Protein AF-A0A261QD04-F1 (afdb_monomer)

Structure (mmCIF, N/CA/C/O backbone):
data_AF-A0A261QD04-F1
#
_entry.id   AF-A0A261QD04-F1
#
loop_
_atom_site.group_PDB
_atom_site.id
_atom_site.type_symbol
_atom_site.label_atom_id
_atom_site.label_alt_id
_atom_site.label_comp_id
_atom_site.label_asym_id
_atom_site.label_entity_id
_atom_site.label_seq_id
_atom_site.pdbx_PDB_ins_code
_atom_site.Cartn_x
_atom_site.Cartn_y
_atom_site.Cartn_z
_atom_site.occupancy
_atom_site.B_iso_or_equiv
_atom_site.auth_seq_id
_atom_site.auth_comp_id
_atom_site.auth_asym_id
_atom_site.auth_atom_id
_atom_site.pdbx_PDB_model_num
ATOM 1 N N . MET A 1 1 ? 36.014 7.590 -4.796 1.00 45.22 1 MET A N 1
ATOM 2 C CA . MET A 1 1 ? 35.054 6.472 -4.653 1.00 45.22 1 MET A CA 1
ATOM 3 C C . MET A 1 1 ? 33.882 6.755 -5.575 1.00 45.22 1 MET A C 1
ATOM 5 O O . MET A 1 1 ? 33.363 7.861 -5.516 1.00 45.22 1 MET A O 1
ATOM 9 N N . ILE A 1 2 ? 33.511 5.828 -6.458 1.00 58.97 2 ILE A N 1
ATOM 10 C CA . ILE A 1 2 ? 32.316 5.981 -7.301 1.00 58.97 2 ILE A CA 1
ATOM 11 C C . ILE A 1 2 ? 31.123 5.523 -6.458 1.00 58.97 2 ILE A C 1
ATOM 13 O O . ILE A 1 2 ? 31.083 4.373 -6.029 1.00 58.97 2 ILE A O 1
ATOM 17 N N . HIS A 1 3 ? 30.184 6.423 -6.170 1.00 61.53 3 HIS A N 1
ATOM 18 C CA . HIS A 1 3 ? 28.954 6.072 -5.467 1.00 61.53 3 HIS A CA 1
ATOM 19 C C . HIS A 1 3 ? 27.929 5.561 -6.483 1.00 61.53 3 HIS A C 1
ATOM 21 O O . HIS A 1 3 ? 27.453 6.309 -7.334 1.00 61.53 3 HIS A O 1
ATOM 27 N N . HIS A 1 4 ? 27.585 4.277 -6.406 1.00 69.56 4 HIS A N 1
ATOM 28 C CA . HIS A 1 4 ? 26.478 3.727 -7.181 1.00 69.56 4 HIS A CA 1
ATOM 29 C C . HIS A 1 4 ? 25.161 4.051 -6.472 1.00 69.56 4 HIS A C 1
ATOM 31 O O . HIS A 1 4 ? 24.817 3.455 -5.453 1.00 69.56 4 HIS A O 1
ATOM 37 N N . HIS A 1 5 ? 24.413 5.012 -7.010 1.00 82.44 5 HIS A N 1
ATOM 38 C CA . HIS A 1 5 ? 23.071 5.328 -6.529 1.00 82.44 5 HIS A CA 1
ATOM 39 C C . HIS A 1 5 ? 22.079 4.304 -7.098 1.00 82.44 5 HIS A C 1
ATOM 41 O O . HIS A 1 5 ? 21.624 4.436 -8.239 1.00 82.44 5 HIS A O 1
ATOM 47 N N . LEU A 1 6 ? 21.744 3.275 -6.311 1.00 81.69 6 LEU A N 1
ATOM 48 C CA . LEU A 1 6 ? 20.832 2.195 -6.718 1.00 81.69 6 LEU A CA 1
ATOM 49 C C . LEU A 1 6 ? 19.510 2.742 -7.278 1.00 81.69 6 LEU A C 1
ATOM 51 O O . LEU A 1 6 ? 19.099 2.356 -8.368 1.00 81.69 6 LEU A O 1
ATOM 55 N N . GLY A 1 7 ? 18.903 3.712 -6.586 1.00 80.31 7 GLY A N 1
ATOM 56 C CA . GLY A 1 7 ? 17.663 4.346 -7.036 1.00 80.31 7 GLY A CA 1
ATOM 57 C C . GLY A 1 7 ? 17.784 4.982 -8.424 1.00 80.31 7 GLY A C 1
ATOM 58 O O . GLY A 1 7 ? 16.968 4.712 -9.298 1.00 80.31 7 GLY A O 1
ATOM 59 N N . GLN A 1 8 ? 18.841 5.757 -8.690 1.00 84.38 8 GLN A N 1
ATOM 60 C CA . GLN A 1 8 ? 19.039 6.358 -10.019 1.00 84.38 8 GLN A CA 1
ATOM 61 C C . GLN A 1 8 ? 19.318 5.317 -11.107 1.00 84.38 8 GLN A C 1
ATOM 63 O O . GLN A 1 8 ? 18.894 5.490 -12.252 1.00 84.38 8 GLN A O 1
ATOM 68 N N . THR A 1 9 ? 20.010 4.233 -10.752 1.00 87.75 9 THR A N 1
ATOM 69 C CA . THR A 1 9 ? 20.292 3.123 -11.670 1.00 87.75 9 THR A CA 1
ATOM 70 C C . THR A 1 9 ? 18.987 2.470 -12.120 1.00 87.75 9 THR A C 1
ATOM 72 O O . THR A 1 9 ? 18.753 2.319 -13.322 1.00 87.75 9 THR A O 1
ATOM 75 N N . VAL A 1 10 ? 18.089 2.179 -11.173 1.00 87.00 10 VAL A N 1
ATOM 76 C CA . VAL A 1 10 ? 16.771 1.619 -11.486 1.00 87.00 10 VAL A CA 1
ATOM 77 C C . VAL A 1 10 ? 15.884 2.626 -12.224 1.00 87.00 10 VAL A C 1
ATOM 79 O O . VAL A 1 10 ? 15.255 2.244 -13.212 1.00 87.00 10 VAL A O 1
ATOM 82 N N . LEU A 1 11 ? 15.912 3.920 -11.856 1.00 86.12 11 LEU A N 1
ATOM 83 C CA . LEU A 1 11 ? 15.173 4.974 -12.575 1.00 86.12 11 LEU A CA 1
ATOM 84 C C . LEU A 1 11 ? 15.497 4.970 -14.059 1.00 86.12 11 LEU A C 1
ATOM 86 O O . LEU A 1 11 ? 14.611 5.028 -14.911 1.00 86.12 11 LEU A O 1
ATOM 90 N N . SER A 1 12 ? 16.799 4.970 -14.338 1.00 90.44 12 SER A N 1
ATOM 91 C CA . SER A 1 12 ? 17.348 5.157 -15.670 1.00 90.44 12 SER A CA 1
ATOM 92 C C . SER A 1 12 ? 17.028 3.951 -16.534 1.00 90.44 12 SER A C 1
ATOM 94 O O . SER A 1 12 ? 16.577 4.119 -17.664 1.00 90.44 12 SER A O 1
ATOM 96 N N . TYR A 1 13 ? 17.177 2.741 -15.986 1.00 91.00 13 TYR A N 1
ATOM 97 C CA . TYR A 1 13 ? 16.776 1.516 -16.668 1.00 91.00 13 TYR A CA 1
ATOM 98 C C . TYR A 1 13 ? 15.276 1.516 -16.978 1.00 91.00 13 TYR A C 1
ATOM 100 O O . TYR A 1 13 ? 14.889 1.322 -18.129 1.00 91.00 13 TYR A O 1
ATOM 108 N N . ARG A 1 14 ? 14.431 1.799 -15.980 1.00 90.56 14 ARG A N 1
ATOM 109 C CA . ARG A 1 14 ? 12.974 1.810 -16.142 1.00 90.56 14 ARG A CA 1
ATOM 110 C C . ARG A 1 14 ? 12.534 2.808 -17.216 1.00 90.56 14 ARG A C 1
ATOM 112 O O . ARG A 1 14 ? 11.810 2.439 -18.138 1.00 90.56 14 ARG A O 1
ATOM 119 N N . LYS A 1 15 ? 13.012 4.057 -17.133 1.00 91.38 15 LYS A N 1
ATOM 120 C CA . LYS A 1 15 ? 12.684 5.120 -18.099 1.00 91.38 15 LYS A CA 1
ATOM 121 C C . LYS A 1 15 ? 13.207 4.817 -19.504 1.00 91.38 15 LYS A C 1
ATOM 123 O O . LYS A 1 15 ? 12.479 5.035 -20.464 1.00 91.38 15 LYS A O 1
ATOM 128 N N . LYS A 1 16 ? 14.430 4.286 -19.635 1.00 95.94 16 LYS A N 1
ATOM 129 C CA . LYS A 1 16 ? 15.017 3.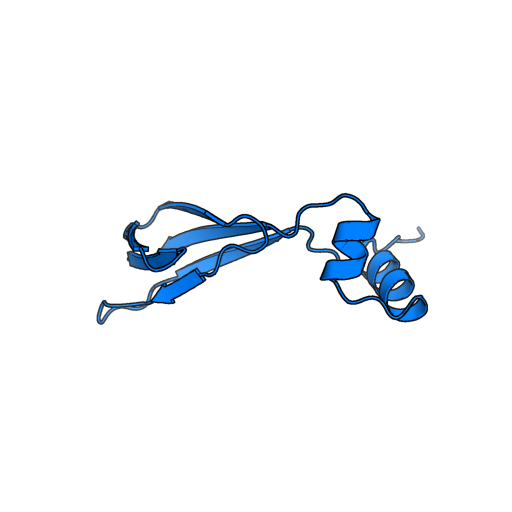907 -20.933 1.00 95.94 16 LYS A CA 1
ATOM 130 C C . LYS A 1 16 ? 14.208 2.817 -21.642 1.00 95.94 16 LYS A C 1
ATOM 132 O O . LYS A 1 16 ? 14.148 2.821 -22.865 1.00 95.94 16 LYS A O 1
ATOM 137 N N . ASN A 1 17 ? 13.584 1.916 -20.885 1.00 95.31 17 ASN A N 1
ATOM 138 C CA . ASN A 1 17 ? 12.741 0.846 -21.419 1.00 95.31 17 ASN A CA 1
ATOM 139 C C . ASN A 1 17 ? 11.245 1.216 -21.482 1.00 95.31 17 ASN A C 1
ATOM 141 O O . ASN A 1 17 ? 10.427 0.349 -21.762 1.00 95.31 17 ASN A O 1
ATOM 145 N N . GLY A 1 18 ? 10.867 2.472 -21.208 1.00 94.75 18 GLY A N 1
ATOM 146 C CA . GLY A 1 18 ? 9.469 2.916 -21.272 1.00 94.75 18 GLY A CA 1
ATOM 147 C C . GLY A 1 18 ? 8.534 2.269 -20.243 1.00 94.75 18 GLY A C 1
ATOM 148 O O . GLY A 1 18 ? 7.323 2.330 -20.415 1.00 94.75 18 GLY A O 1
ATOM 149 N N . MET A 1 19 ? 9.072 1.664 -19.179 1.00 91.25 19 MET A N 1
ATOM 150 C CA . MET A 1 19 ? 8.291 0.908 -18.197 1.00 91.25 19 MET A CA 1
ATOM 151 C C . MET A 1 19 ? 7.674 1.818 -17.121 1.00 91.25 19 MET A C 1
ATOM 153 O O . MET A 1 19 ? 8.318 2.717 -16.556 1.00 91.25 19 MET A O 1
ATOM 157 N N . THR A 1 20 ? 6.434 1.534 -16.744 1.00 85.94 20 THR A N 1
ATOM 158 C CA . THR A 1 20 ? 5.854 1.963 -15.468 1.00 85.94 20 THR A CA 1
ATOM 159 C C . THR A 1 20 ? 6.558 1.262 -14.303 1.00 85.94 20 THR A C 1
ATOM 161 O O . THR A 1 20 ? 7.273 0.273 -14.474 1.00 85.94 20 THR A O 1
ATOM 164 N N . ILE A 1 21 ? 6.384 1.770 -13.079 1.00 79.44 21 ILE A N 1
ATOM 165 C CA . ILE A 1 21 ? 6.960 1.113 -11.893 1.00 79.44 21 ILE A CA 1
ATOM 166 C C . ILE A 1 21 ? 6.390 -0.293 -11.683 1.00 79.44 21 ILE A C 1
ATOM 168 O O . ILE A 1 21 ? 7.103 -1.188 -11.241 1.00 79.44 21 ILE A O 1
ATOM 172 N N . ARG A 1 22 ? 5.125 -0.489 -12.070 1.00 77.44 22 ARG A N 1
ATOM 173 C CA . ARG A 1 22 ? 4.431 -1.769 -12.003 1.00 77.44 22 ARG A CA 1
ATOM 174 C C . ARG A 1 22 ? 5.023 -2.780 -12.980 1.00 77.44 22 ARG A C 1
ATOM 176 O O . ARG A 1 22 ? 5.421 -3.851 -12.551 1.00 77.44 22 ARG A O 1
ATOM 183 N N . GLU A 1 23 ? 5.166 -2.410 -14.251 1.00 84.94 23 GLU A N 1
ATOM 184 C CA . GLU A 1 23 ? 5.765 -3.292 -15.264 1.00 84.94 23 GLU A CA 1
ATOM 185 C C . GLU A 1 23 ? 7.210 -3.661 -14.920 1.00 84.94 23 GLU A C 1
ATOM 187 O O . GLU A 1 23 ? 7.616 -4.804 -15.106 1.00 84.94 23 GLU A O 1
ATOM 192 N N . PHE A 1 24 ? 7.986 -2.716 -14.377 1.00 86.44 24 PHE A N 1
ATOM 193 C CA . PHE A 1 24 ? 9.343 -3.010 -13.923 1.00 86.44 24 PHE A CA 1
ATOM 194 C C . PHE A 1 24 ? 9.363 -3.965 -12.720 1.00 86.44 24 PHE A C 1
ATOM 196 O O . PHE A 1 24 ? 10.194 -4.868 -12.678 1.00 86.44 24 PHE A O 1
ATOM 203 N N . ALA A 1 25 ? 8.466 -3.783 -11.746 1.00 80.56 25 ALA A N 1
ATOM 204 C CA . ALA A 1 25 ? 8.359 -4.670 -10.590 1.00 80.56 25 ALA A CA 1
ATOM 205 C C . ALA A 1 25 ? 7.954 -6.094 -11.007 1.00 80.56 25 ALA A C 1
ATOM 207 O O . ALA A 1 25 ? 8.587 -7.055 -10.570 1.00 80.56 25 ALA A O 1
ATOM 208 N N . ASP A 1 26 ? 6.988 -6.215 -11.923 1.00 81.25 26 ASP A N 1
ATOM 209 C CA . ASP A 1 26 ? 6.579 -7.490 -12.517 1.00 81.25 26 ASP A CA 1
ATOM 210 C C . ASP A 1 26 ? 7.754 -8.147 -13.270 1.00 81.25 26 ASP A C 1
ATOM 212 O O . ASP A 1 26 ? 8.055 -9.319 -13.044 1.00 81.25 26 ASP A O 1
ATOM 216 N N . TYR A 1 27 ? 8.485 -7.383 -14.093 1.00 85.44 27 TYR A N 1
ATOM 217 C CA . TYR A 1 27 ? 9.687 -7.846 -14.802 1.00 85.44 27 TYR A CA 1
ATOM 218 C C . TYR A 1 27 ? 10.800 -8.318 -13.852 1.00 85.44 27 TYR A C 1
ATOM 220 O O . TYR A 1 27 ? 11.466 -9.317 -14.117 1.00 85.44 27 TYR A O 1
ATOM 228 N N . ALA A 1 28 ? 11.004 -7.614 -12.738 1.00 82.75 28 ALA A N 1
ATOM 229 C CA . ALA A 1 28 ? 12.024 -7.937 -11.745 1.00 82.75 28 ALA A CA 1
ATOM 230 C C . ALA A 1 28 ? 11.606 -9.061 -10.776 1.00 82.75 28 ALA A C 1
ATOM 232 O O . ALA A 1 28 ? 12.416 -9.470 -9.944 1.00 82.75 28 ALA A O 1
ATOM 233 N N . GLY A 1 29 ? 10.360 -9.548 -10.848 1.00 74.81 29 GLY A N 1
ATOM 234 C CA . GLY A 1 29 ? 9.824 -10.544 -9.918 1.00 74.81 29 GLY A CA 1
ATOM 235 C C . GLY A 1 29 ? 9.634 -10.012 -8.493 1.00 74.81 29 GLY A C 1
ATOM 236 O O . GLY A 1 29 ? 9.729 -10.775 -7.532 1.00 74.81 29 GLY A O 1
ATOM 237 N N . ILE A 1 30 ? 9.395 -8.707 -8.335 1.00 75.94 30 ILE A N 1
ATOM 238 C CA . ILE A 1 30 ? 9.258 -8.055 -7.029 1.00 75.94 30 ILE A CA 1
ATOM 239 C C . ILE A 1 30 ? 7.805 -7.619 -6.820 1.00 75.94 30 ILE A C 1
ATOM 241 O O . ILE A 1 30 ? 7.226 -6.927 -7.652 1.00 75.94 30 ILE A O 1
ATOM 245 N N . SER A 1 31 ? 7.203 -7.978 -5.683 1.00 66.19 31 SER A N 1
ATOM 246 C CA . SER A 1 31 ? 5.816 -7.598 -5.396 1.00 66.19 31 SER A CA 1
ATOM 247 C C . SER A 1 31 ? 5.684 -6.105 -5.093 1.00 66.19 31 SER A C 1
ATOM 249 O O . SER A 1 31 ? 6.353 -5.615 -4.179 1.00 66.19 31 SER A O 1
ATOM 251 N N . THR A 1 32 ? 4.750 -5.419 -5.760 1.00 72.69 32 THR A N 1
ATOM 252 C CA . THR A 1 32 ? 4.364 -4.043 -5.417 1.00 72.69 32 THR A CA 1
ATOM 253 C C . THR A 1 32 ? 3.472 -3.994 -4.159 1.00 72.69 32 THR A C 1
ATOM 255 O O . THR A 1 32 ? 2.264 -3.781 -4.277 1.00 72.69 32 THR A O 1
ATOM 258 N N . SER A 1 33 ? 3.993 -4.314 -2.970 1.00 80.88 33 SER A N 1
ATOM 259 C CA . SER A 1 33 ? 3.210 -4.249 -1.722 1.00 80.88 33 SER A CA 1
ATOM 260 C C . SER A 1 33 ? 3.371 -2.915 -1.000 1.00 80.88 33 SER A C 1
ATOM 262 O O . SER A 1 33 ? 4.410 -2.261 -1.087 1.00 80.88 33 SER A O 1
ATOM 264 N N . LEU A 1 34 ? 2.350 -2.527 -0.245 1.00 86.56 34 LEU A N 1
ATOM 265 C CA . LEU A 1 34 ? 2.403 -1.398 0.673 1.00 86.56 34 LEU A CA 1
ATOM 266 C C . LEU A 1 34 ? 2.408 -1.929 2.110 1.00 86.56 34 LEU A C 1
ATOM 268 O O . LEU A 1 34 ? 1.624 -2.814 2.449 1.00 86.56 34 LEU A O 1
ATOM 272 N N . ILE A 1 35 ? 3.297 -1.406 2.946 1.00 91.50 35 ILE A N 1
ATOM 273 C CA . ILE A 1 35 ? 3.259 -1.600 4.397 1.00 91.50 35 ILE A CA 1
ATOM 274 C C . ILE A 1 35 ? 2.939 -0.243 5.007 1.00 91.50 35 ILE A C 1
ATOM 276 O O . ILE A 1 35 ? 3.632 0.730 4.715 1.00 91.50 35 ILE A O 1
ATOM 280 N N . SER A 1 36 ? 1.900 -0.182 5.831 1.00 94.31 36 SER A N 1
ATOM 281 C CA . SER A 1 36 ? 1.509 1.041 6.525 1.00 94.31 36 SER A CA 1
ATOM 282 C C . SER A 1 36 ? 1.513 0.824 8.027 1.00 94.31 36 SER A C 1
ATOM 284 O O . SER A 1 36 ? 0.977 -0.179 8.495 1.00 94.31 36 SER A O 1
ATOM 286 N N . GLN A 1 37 ? 2.074 1.774 8.766 1.00 97.56 37 GLN A N 1
ATOM 287 C CA . GLN A 1 37 ? 2.105 1.767 10.226 1.00 97.56 37 GLN A CA 1
ATOM 288 C C . GLN A 1 37 ? 1.461 3.037 10.771 1.00 97.56 37 GLN A C 1
ATOM 290 O O . GLN A 1 37 ? 1.728 4.132 10.271 1.00 97.56 37 GLN A O 1
ATOM 295 N N . ILE A 1 38 ? 0.615 2.895 11.790 1.00 98.00 38 ILE A N 1
ATOM 296 C CA . ILE A 1 38 ? 0.049 4.041 12.503 1.00 98.00 38 ILE A CA 1
ATOM 297 C C . ILE A 1 38 ? 1.082 4.529 13.521 1.00 98.00 38 ILE A C 1
ATOM 299 O O . ILE A 1 38 ? 1.323 3.881 14.535 1.00 98.00 38 ILE A O 1
ATOM 303 N N . GLU A 1 39 ? 1.708 5.668 13.237 1.00 98.12 39 GLU A N 1
ATOM 304 C CA . GLU A 1 39 ? 2.765 6.255 14.070 1.00 98.12 39 GLU A CA 1
ATOM 305 C C . GLU A 1 39 ? 2.197 7.060 15.239 1.00 98.12 39 GLU A C 1
ATOM 307 O O . GLU A 1 39 ? 2.785 7.076 16.315 1.00 98.12 39 GLU A O 1
ATOM 312 N N . ARG A 1 40 ? 1.078 7.765 15.013 1.00 97.81 40 ARG A N 1
ATOM 313 C CA . ARG A 1 40 ? 0.339 8.512 16.041 1.00 97.81 40 ARG A CA 1
ATOM 314 C C . ARG A 1 40 ? -1.155 8.532 15.747 1.00 97.81 40 ARG A C 1
ATOM 316 O O . ARG A 1 40 ? -1.546 8.769 14.600 1.00 97.81 40 ARG A O 1
ATOM 323 N N . GLY A 1 41 ? -1.968 8.389 16.790 1.00 96.56 41 GLY A N 1
ATOM 324 C CA . GLY A 1 41 ? -3.426 8.502 16.706 1.00 96.56 41 GLY A CA 1
ATOM 325 C C . GLY A 1 41 ? -4.107 7.240 16.169 1.00 96.56 41 GLY A C 1
ATOM 326 O O . GLY A 1 41 ? -3.616 6.130 16.347 1.00 96.56 41 GLY A O 1
ATOM 327 N N . GLN A 1 42 ? -5.274 7.404 15.542 1.00 96.88 42 GLN A N 1
ATOM 328 C CA . GLN A 1 42 ? -6.120 6.301 15.065 1.00 96.88 42 GLN A CA 1
ATOM 329 C C . GLN A 1 42 ? -6.454 6.473 13.585 1.00 96.88 42 GLN A C 1
ATOM 331 O O . GLN A 1 42 ? -6.507 7.593 13.077 1.00 96.88 42 GLN A O 1
ATOM 336 N N . ALA A 1 43 ? -6.693 5.369 12.883 1.00 97.69 43 ALA A N 1
ATOM 337 C CA . ALA A 1 43 ? -7.072 5.392 11.475 1.00 97.69 43 ALA A CA 1
ATOM 338 C C . ALA A 1 43 ? -8.091 4.302 11.143 1.00 97.69 43 ALA A C 1
ATOM 340 O O . ALA A 1 43 ? -8.211 3.295 11.836 1.00 97.69 43 ALA A O 1
ATOM 341 N N . ASN A 1 44 ? -8.779 4.472 10.020 1.00 97.88 44 ASN A N 1
ATOM 342 C CA . ASN A 1 44 ? -9.586 3.428 9.412 1.00 97.88 44 ASN A CA 1
ATOM 343 C C . ASN A 1 44 ? -8.981 3.086 8.051 1.00 97.88 44 ASN A C 1
ATOM 345 O O . ASN A 1 44 ? -8.625 3.977 7.277 1.00 97.88 44 ASN A O 1
ATOM 349 N N . VAL A 1 45 ? -8.884 1.798 7.741 1.00 97.69 45 VAL A N 1
ATOM 350 C CA . VAL A 1 45 ? -8.519 1.323 6.408 1.00 97.69 45 VAL A CA 1
ATOM 351 C C . VAL A 1 45 ? -9.658 0.492 5.841 1.00 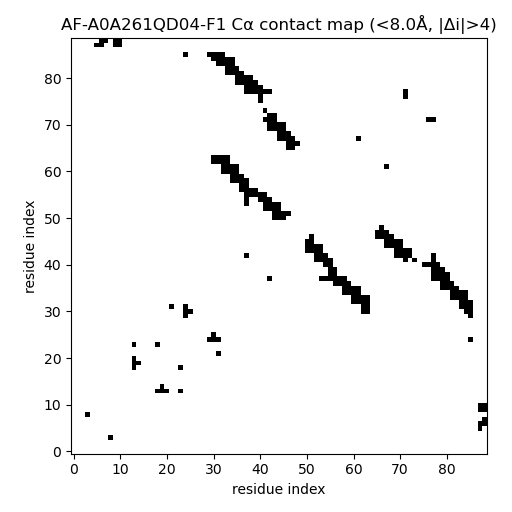97.69 45 VAL A C 1
ATOM 353 O O . VAL A 1 45 ? -10.159 -0.433 6.473 1.00 97.69 45 VAL A O 1
ATOM 356 N N . GLU A 1 46 ? -10.087 0.832 4.636 1.00 97.75 46 GLU A N 1
ATOM 357 C CA . GLU A 1 46 ? -10.995 0.012 3.847 1.00 97.75 46 GLU A CA 1
ATOM 358 C C . GLU A 1 46 ? -10.156 -0.856 2.910 1.00 97.75 46 GLU A C 1
ATOM 360 O O . GLU A 1 46 ? -9.342 -0.316 2.164 1.00 97.75 46 GLU A O 1
ATOM 365 N N . LEU A 1 47 ? -10.336 -2.178 2.959 1.00 95.69 47 LEU A N 1
ATOM 366 C CA . LEU A 1 47 ? -9.694 -3.171 2.094 1.00 95.69 47 LEU A CA 1
ATOM 367 C C . LEU A 1 47 ? -10.787 -4.017 1.431 1.00 95.69 47 LEU A C 1
ATOM 369 O O . LEU A 1 47 ? -11.578 -4.644 2.133 1.00 95.69 47 LEU A O 1
ATOM 373 N N . GLU A 1 48 ? -10.849 -4.034 0.097 1.00 96.00 48 GLU A N 1
ATOM 374 C CA . GLU A 1 48 ? -11.878 -4.773 -0.669 1.00 96.00 48 GLU A CA 1
ATOM 375 C C . GLU A 1 48 ? -13.319 -4.529 -0.166 1.00 96.00 48 GLU A C 1
ATOM 377 O O . GLU A 1 48 ? -14.126 -5.447 -0.026 1.00 96.00 48 GLU A O 1
ATOM 382 N N . GLY A 1 49 ? -13.639 -3.269 0.151 1.00 95.31 49 GLY A N 1
ATOM 383 C CA . GLY A 1 49 ? -14.961 -2.860 0.637 1.00 95.31 49 GLY A CA 1
ATOM 384 C C . GLY A 1 49 ? -15.253 -3.214 2.100 1.00 95.31 49 GLY A C 1
ATOM 385 O O . GLY A 1 49 ? -16.344 -2.921 2.586 1.00 95.31 49 GLY A O 1
ATOM 386 N N . LYS A 1 50 ? -14.300 -3.816 2.823 1.00 97.12 50 LYS A N 1
ATOM 387 C CA . LYS A 1 50 ? -14.404 -4.066 4.262 1.00 97.12 50 LYS A CA 1
ATOM 388 C C . LYS A 1 50 ? -13.552 -3.078 5.044 1.00 97.12 50 LYS A C 1
ATOM 390 O O . LYS A 1 50 ? -12.370 -2.905 4.765 1.00 97.12 50 LYS A O 1
ATOM 395 N N . GLU A 1 51 ? -14.153 -2.460 6.051 1.00 97.62 51 GLU A N 1
ATOM 396 C CA . GLU A 1 51 ? -13.476 -1.494 6.908 1.00 97.62 51 GLU A CA 1
ATOM 397 C C . GLU A 1 51 ? -12.835 -2.155 8.135 1.00 97.62 51 GLU A C 1
ATOM 399 O O . GLU A 1 51 ? -13.406 -3.060 8.749 1.00 97.62 51 GLU A O 1
ATOM 404 N N . TYR A 1 52 ? -11.653 -1.662 8.494 1.00 97.81 52 TYR A N 1
ATOM 405 C CA . TYR A 1 52 ? -10.873 -2.052 9.658 1.00 97.81 52 TYR A CA 1
ATOM 406 C C . TYR A 1 52 ? -10.441 -0.800 10.416 1.00 97.81 52 TYR A C 1
ATOM 408 O O . TYR A 1 52 ? -9.980 0.171 9.816 1.00 97.81 52 TYR A O 1
ATOM 416 N N . PHE A 1 53 ? -10.578 -0.836 11.736 1.00 97.75 53 PHE A N 1
ATOM 417 C CA . PHE A 1 53 ? -10.077 0.201 12.630 1.00 97.75 53 PHE A CA 1
ATOM 418 C C . PHE A 1 53 ? -8.655 -0.146 13.081 1.00 97.75 53 PHE A C 1
ATOM 420 O O . PHE A 1 53 ? -8.379 -1.310 13.371 1.00 97.75 53 PHE A O 1
ATOM 427 N N . LEU A 1 54 ? -7.775 0.852 13.119 1.00 98.00 54 LEU A N 1
ATOM 428 C CA . LEU A 1 54 ? -6.359 0.726 13.448 1.00 98.00 54 LEU A CA 1
ATOM 429 C C . LEU A 1 54 ? -5.998 1.705 14.569 1.00 98.00 54 LEU A C 1
ATOM 431 O O . LEU A 1 54 ? -6.290 2.902 14.482 1.00 98.00 54 LEU A O 1
ATOM 435 N N . ASN A 1 55 ? -5.335 1.190 15.597 1.00 98.00 55 ASN A N 1
ATOM 436 C CA . ASN A 1 55 ? -4.763 1.966 16.688 1.00 98.00 55 ASN A CA 1
ATOM 437 C C . ASN A 1 55 ? -3.313 2.354 16.392 1.00 98.00 55 ASN A C 1
ATOM 439 O O . ASN A 1 55 ? -2.661 1.792 15.512 1.00 98.00 55 ASN A O 1
ATOM 443 N N . GLU A 1 56 ? -2.790 3.290 17.178 1.00 97.69 56 GLU A N 1
ATOM 444 C CA . GLU A 1 56 ? -1.361 3.591 17.217 1.00 97.69 56 GLU A CA 1
ATOM 445 C C . GLU A 1 56 ? -0.538 2.313 17.446 1.00 97.69 56 GLU A C 1
ATOM 447 O O . GLU A 1 56 ? -0.857 1.499 18.313 1.00 97.69 56 GLU A O 1
ATOM 452 N N . GLY A 1 57 ? 0.510 2.132 16.643 1.00 96.69 57 GLY A N 1
ATOM 453 C CA . GLY A 1 57 ? 1.345 0.934 16.632 1.00 96.69 57 GLY A CA 1
ATOM 454 C C . GLY A 1 57 ? 0.853 -0.194 15.719 1.00 96.69 57 GLY A C 1
ATOM 455 O O . GLY A 1 57 ? 1.653 -1.074 15.396 1.00 96.69 57 GLY A O 1
ATOM 456 N N . ASP A 1 58 ? -0.400 -0.171 15.246 1.00 98.25 58 ASP A N 1
ATOM 457 C CA . ASP A 1 58 ? -0.890 -1.191 14.315 1.00 98.25 58 ASP A CA 1
ATOM 458 C C . ASP A 1 58 ? -0.204 -1.078 12.947 1.00 98.25 58 ASP A C 1
ATOM 460 O O . ASP A 1 58 ? 0.070 0.012 12.428 1.00 98.25 58 ASP A O 1
ATOM 464 N N . VAL A 1 59 ? 0.037 -2.242 12.337 1.00 96.75 59 VAL A N 1
ATOM 465 C CA . VAL A 1 59 ? 0.658 -2.376 11.018 1.00 96.75 59 VAL A CA 1
ATOM 466 C C . VAL A 1 59 ? -0.270 -3.147 10.091 1.00 96.75 59 VAL A C 1
ATOM 468 O O . VAL A 1 59 ? -0.746 -4.233 10.421 1.00 96.75 59 VAL A O 1
ATOM 471 N N . VAL A 1 60 ? -0.471 -2.623 8.885 1.00 94.88 60 VAL A N 1
ATOM 472 C CA . VAL A 1 60 ? -1.207 -3.301 7.818 1.00 94.88 60 VAL A CA 1
ATOM 473 C C . VAL A 1 60 ? -0.300 -3.515 6.609 1.00 94.88 60 VAL A C 1
ATOM 475 O O . VAL A 1 60 ? 0.347 -2.594 6.114 1.00 94.88 60 VAL A O 1
ATOM 478 N N . ARG A 1 61 ? -0.257 -4.756 6.110 1.00 92.94 61 ARG A N 1
ATOM 479 C CA . ARG A 1 61 ? 0.356 -5.085 4.819 1.00 92.94 61 ARG A CA 1
ATOM 480 C C . ARG A 1 61 ? -0.739 -5.207 3.772 1.00 92.94 61 ARG A C 1
ATOM 482 O O . ARG A 1 61 ? -1.638 -6.030 3.909 1.00 92.94 61 ARG A O 1
ATOM 489 N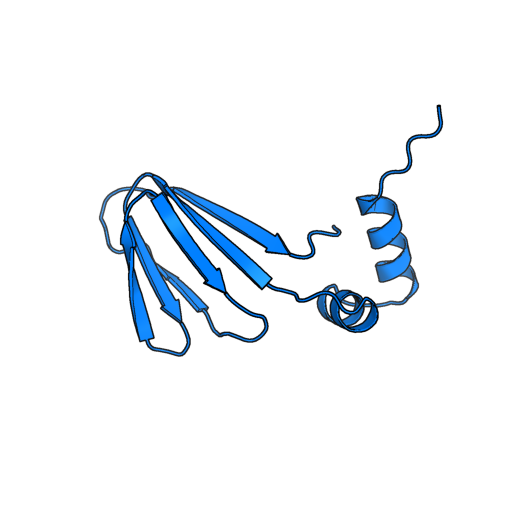 N . ILE A 1 62 ? -0.609 -4.438 2.702 1.00 91.56 62 ILE A N 1
ATOM 490 C CA . ILE A 1 62 ? -1.530 -4.410 1.572 1.00 91.56 62 ILE A CA 1
ATOM 491 C C . ILE A 1 62 ? -0.814 -5.039 0.367 1.00 91.56 62 ILE A C 1
ATOM 493 O O . ILE A 1 62 ? 0.141 -4.462 -0.167 1.00 91.56 62 ILE A O 1
ATOM 497 N N . PRO A 1 63 ? -1.213 -6.257 -0.043 1.00 87.69 63 PRO A N 1
ATOM 498 C CA . PRO A 1 63 ? -0.689 -6.902 -1.240 1.00 87.69 63 PRO A CA 1
ATOM 499 C C . PRO A 1 63 ? -0.975 -6.105 -2.526 1.00 87.69 63 PRO A C 1
ATOM 501 O O . PRO A 1 63 ? -1.897 -5.285 -2.558 1.00 87.69 63 PRO A O 1
ATOM 504 N N . PRO A 1 64 ? -0.237 -6.384 -3.618 1.00 81.31 64 PRO A N 1
ATOM 505 C CA . PRO A 1 64 ? -0.563 -5.847 -4.934 1.00 81.31 64 PRO A CA 1
ATOM 506 C C . PRO A 1 64 ? -2.027 -6.111 -5.304 1.00 81.31 64 PRO A C 1
ATOM 508 O O . PRO A 1 64 ? -2.560 -7.180 -5.014 1.00 81.31 64 PRO A O 1
ATOM 511 N N . ASN A 1 65 ? -2.645 -5.163 -6.009 1.00 82.38 65 ASN A N 1
ATOM 512 C CA . ASN A 1 65 ? -4.023 -5.239 -6.523 1.00 82.38 65 ASN A CA 1
ATOM 513 C C . ASN A 1 65 ? -5.147 -5.236 -5.486 1.00 82.38 65 ASN A C 1
ATOM 515 O O . ASN A 1 65 ? -6.305 -5.260 -5.893 1.00 82.38 65 ASN A O 1
ATOM 519 N N . VAL A 1 66 ? -4.837 -5.138 -4.194 1.00 90.25 66 VAL A N 1
ATOM 520 C CA . VAL A 1 66 ? -5.862 -4.923 -3.172 1.00 90.25 66 VAL A CA 1
ATOM 521 C C . VAL A 1 66 ? -6.325 -3.469 -3.232 1.00 90.25 66 VAL A C 1
ATOM 523 O O . VAL A 1 66 ? -5.538 -2.542 -3.003 1.00 90.25 66 VAL A O 1
ATOM 526 N N . LYS A 1 67 ? -7.603 -3.254 -3.554 1.00 89.81 67 LYS A N 1
ATOM 527 C CA . LYS A 1 67 ? -8.232 -1.931 -3.496 1.00 89.81 67 LYS A CA 1
ATOM 528 C C . LYS A 1 67 ? -8.286 -1.484 -2.045 1.00 89.81 67 LYS A C 1
ATOM 530 O O . LYS A 1 67 ? -8.810 -2.203 -1.193 1.00 89.81 67 LYS A O 1
ATOM 535 N N . HIS A 1 68 ? -7.749 -0.298 -1.777 1.00 94.50 68 HIS A N 1
ATOM 536 C CA . HIS A 1 68 ? -7.652 0.216 -0.422 1.00 94.50 68 HIS A CA 1
ATOM 537 C C . HIS A 1 68 ? -7.859 1.726 -0.338 1.00 94.50 68 HIS A C 1
ATOM 539 O O . HIS A 1 68 ? -7.582 2.462 -1.288 1.00 94.50 6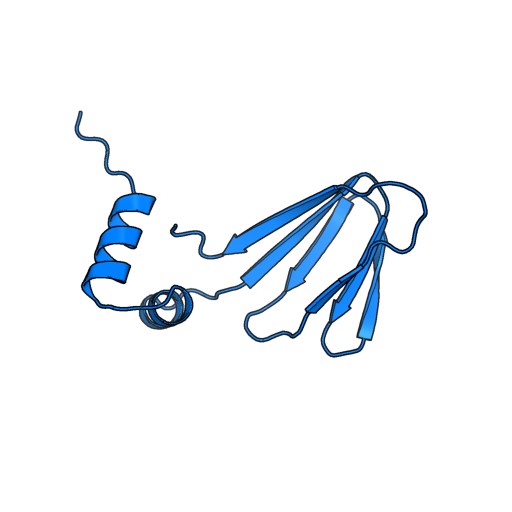8 HIS A O 1
ATOM 545 N N . ARG A 1 69 ? -8.321 2.185 0.826 1.00 94.88 69 ARG A N 1
ATOM 546 C CA . ARG A 1 69 ? -8.438 3.604 1.173 1.00 94.88 69 ARG A CA 1
ATOM 547 C C . ARG A 1 69 ? -8.199 3.793 2.667 1.00 94.88 69 ARG A C 1
ATOM 549 O O . ARG A 1 69 ? -8.807 3.094 3.469 1.00 94.88 69 ARG A O 1
ATOM 556 N N . PHE A 1 70 ? -7.357 4.757 3.029 1.00 96.06 70 PHE A N 1
ATOM 557 C CA . PHE A 1 70 ? -7.215 5.213 4.413 1.00 96.06 70 PHE A CA 1
ATOM 558 C C . PHE A 1 70 ? -8.148 6.397 4.662 1.00 96.06 70 PHE A C 1
ATOM 560 O O . PHE A 1 70 ? -8.294 7.276 3.812 1.00 96.06 70 PHE A O 1
ATOM 567 N N . LEU A 1 71 ? -8.791 6.396 5.822 1.00 96.00 71 LEU A N 1
ATOM 568 C CA . LEU A 1 71 ? -9.746 7.399 6.273 1.00 96.00 71 LEU A CA 1
ATOM 569 C C . LEU A 1 71 ? -9.335 7.826 7.682 1.00 96.00 71 LEU A C 1
ATOM 571 O O . LEU A 1 71 ? -9.057 6.974 8.528 1.00 96.00 71 LEU A O 1
ATOM 575 N N . ASN A 1 72 ? -9.330 9.131 7.941 1.00 96.38 72 ASN A N 1
ATOM 576 C CA . ASN A 1 72 ? -9.345 9.635 9.306 1.00 96.38 72 ASN A CA 1
ATOM 577 C C . ASN A 1 72 ? -10.789 10.009 9.658 1.00 96.38 72 ASN A C 1
ATOM 579 O O . ASN A 1 72 ? -11.374 10.866 8.998 1.00 96.38 72 ASN A O 1
ATOM 583 N N . LYS A 1 73 ? -11.374 9.311 10.635 1.00 96.00 73 LYS A N 1
ATOM 584 C CA . LYS A 1 73 ? -12.749 9.538 11.107 1.00 96.00 73 LYS A CA 1
ATOM 585 C C . LYS A 1 73 ? -12.805 10.224 12.474 1.00 96.00 73 LYS A C 1
ATOM 587 O O . LYS A 1 73 ? -13.901 10.388 13.001 1.00 96.00 73 LYS A O 1
ATOM 592 N N . SER A 1 74 ? -11.659 10.572 13.058 1.00 92.69 74 SER A N 1
ATOM 593 C CA . SER A 1 74 ? -11.601 11.368 14.281 1.00 92.69 74 SER A CA 1
ATOM 594 C C . SE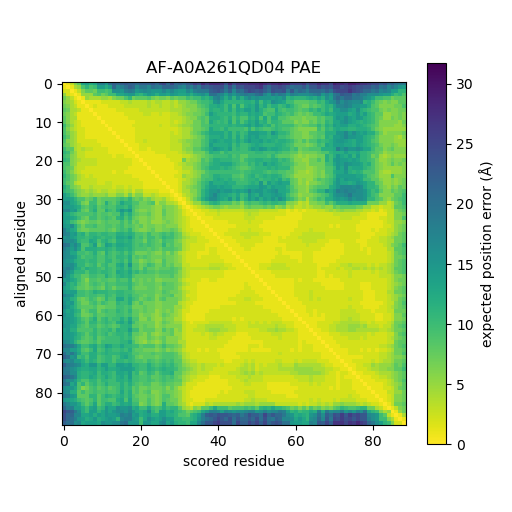R A 1 74 ? -11.427 12.853 13.956 1.00 92.69 74 SER A C 1
ATOM 596 O O . SER A 1 74 ? -11.055 13.225 12.842 1.00 92.69 74 SER A O 1
ATOM 598 N N . ASP A 1 75 ? -11.667 13.691 14.963 1.00 96.00 75 ASP A N 1
ATOM 599 C CA . ASP A 1 75 ? -11.403 15.134 14.903 1.00 96.00 75 ASP A CA 1
ATOM 600 C C . ASP A 1 75 ? -9.923 15.477 15.177 1.00 96.00 75 ASP A C 1
ATOM 602 O O . ASP A 1 75 ? -9.512 16.631 15.068 1.00 96.00 75 ASP A O 1
ATOM 606 N N . GLU A 1 76 ? -9.105 14.470 15.503 1.00 95.75 76 GLU A N 1
ATOM 607 C CA . GLU A 1 76 ? -7.683 14.610 15.821 1.00 95.75 76 GLU A CA 1
ATOM 608 C C . GLU A 1 76 ? -6.802 14.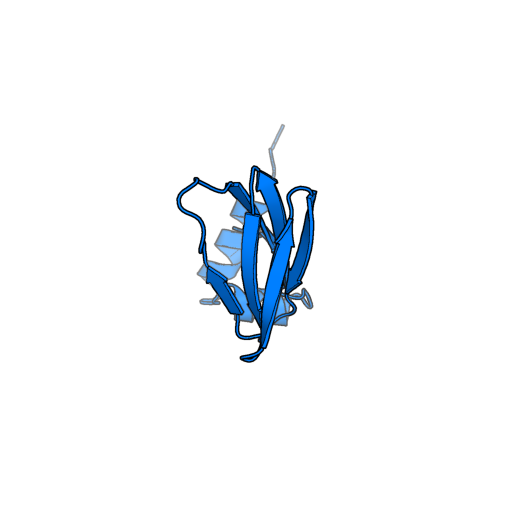181 14.634 1.00 95.75 76 GLU A C 1
ATOM 610 O O . GLU A 1 76 ? -7.137 13.235 13.911 1.00 95.75 76 GLU A O 1
ATOM 615 N N . PRO A 1 77 ? -5.640 14.819 14.412 1.00 96.56 77 PRO A N 1
ATOM 616 C CA . PRO A 1 77 ? -4.717 14.404 13.363 1.00 96.56 77 PRO A CA 1
ATOM 617 C C . PRO A 1 77 ? -4.119 13.021 13.655 1.00 96.56 77 PRO A C 1
ATOM 619 O O . PRO A 1 77 ? -3.774 12.694 14.789 1.00 96.56 77 PRO A O 1
ATOM 622 N N . ASN A 1 78 ? -3.917 12.232 12.600 1.00 97.06 78 ASN A N 1
ATOM 623 C CA . ASN A 1 78 ? -3.182 10.974 12.657 1.00 97.06 78 ASN A CA 1
ATOM 624 C C . ASN A 1 78 ? -1.931 11.030 11.773 1.00 97.06 78 ASN A C 1
ATOM 626 O O . ASN A 1 78 ? -1.839 11.809 10.823 1.00 97.06 78 ASN A O 1
ATOM 630 N N . HIS A 1 79 ? -0.919 10.245 12.130 1.00 97.19 79 HIS A N 1
ATOM 631 C CA . HIS A 1 79 ? 0.325 10.141 11.375 1.00 97.19 79 HIS A CA 1
ATOM 632 C C . HIS A 1 79 ? 0.500 8.685 10.960 1.00 97.19 79 HIS A C 1
ATOM 634 O O . HIS A 1 79 ? 0.529 7.799 11.811 1.00 97.19 79 HIS A O 1
ATOM 640 N N . ILE A 1 80 ? 0.621 8.440 9.657 1.00 97.12 80 ILE A N 1
ATOM 641 C CA . ILE A 1 80 ? 0.751 7.095 9.096 1.00 97.12 80 ILE A CA 1
ATOM 642 C C . ILE A 1 80 ? 2.023 7.048 8.252 1.00 97.12 80 ILE A C 1
ATOM 644 O O . ILE A 1 80 ? 2.187 7.847 7.327 1.00 97.12 80 ILE A O 1
ATOM 648 N N . LEU A 1 81 ?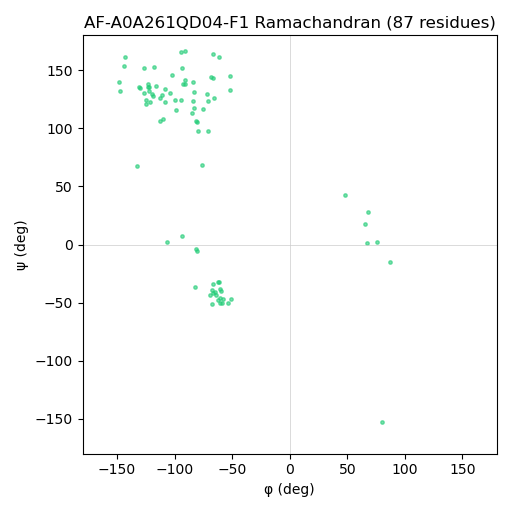 2.920 6.114 8.563 1.00 95.00 81 LEU A N 1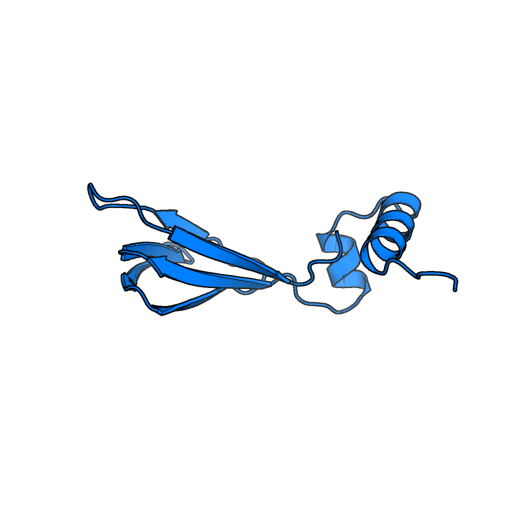
ATOM 649 C CA . LEU A 1 81 ? 4.086 5.819 7.740 1.00 95.00 81 LEU A CA 1
ATOM 650 C C . LEU A 1 81 ? 3.676 4.852 6.632 1.00 95.00 81 LEU A C 1
ATOM 652 O O . LEU A 1 81 ? 3.195 3.759 6.912 1.00 95.00 81 LEU A O 1
ATOM 656 N N . PHE A 1 82 ? 3.907 5.236 5.378 1.00 91.75 82 PHE A N 1
ATOM 657 C CA . PHE A 1 82 ? 3.699 4.382 4.212 1.00 91.75 82 PHE A CA 1
ATOM 658 C C . PHE A 1 82 ? 5.044 3.955 3.626 1.00 91.75 82 PHE A C 1
ATOM 660 O O . PHE A 1 82 ? 5.848 4.791 3.214 1.00 91.75 82 PHE A O 1
ATOM 667 N N . VAL A 1 83 ? 5.265 2.647 3.534 1.00 88.75 83 VAL A N 1
ATOM 668 C CA . VAL A 1 83 ? 6.433 2.043 2.889 1.00 88.75 83 VAL A CA 1
ATOM 669 C C . VAL A 1 83 ? 5.974 1.306 1.639 1.00 88.75 83 VAL A C 1
ATOM 671 O O . VAL A 1 83 ? 5.371 0.234 1.708 1.00 88.75 83 VAL A O 1
ATOM 674 N N . LEU A 1 84 ? 6.268 1.884 0.475 1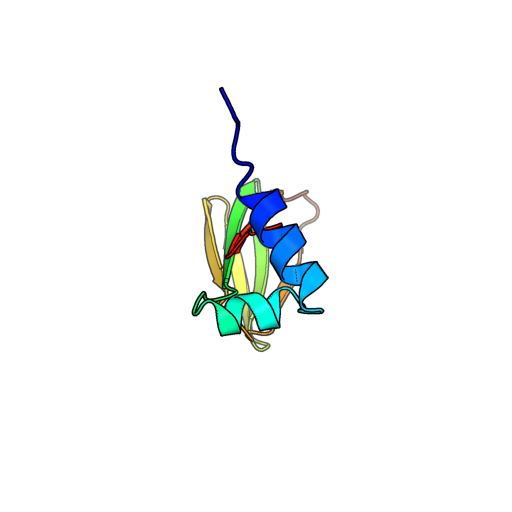.00 78.94 84 LEU A N 1
ATOM 675 C CA . LEU A 1 84 ? 6.016 1.248 -0.813 1.00 78.94 84 LEU A CA 1
ATOM 676 C C . LEU A 1 84 ? 7.175 0.308 -1.147 1.00 78.94 84 LEU A C 1
ATOM 678 O O . LEU A 1 84 ? 8.344 0.684 -1.068 1.00 78.94 84 LEU A O 1
ATOM 682 N N . THR A 1 85 ? 6.850 -0.918 -1.541 1.00 72.50 85 THR A N 1
ATOM 683 C CA . THR A 1 85 ? 7.820 -1.924 -1.984 1.00 72.50 85 THR A CA 1
ATOM 684 C C . THR A 1 85 ? 7.464 -2.393 -3.389 1.00 72.50 85 THR A C 1
ATOM 686 O O . THR A 1 85 ? 6.278 -2.562 -3.623 1.00 72.50 85 THR A O 1
ATOM 689 N N . PRO A 1 86 ? 8.435 -2.578 -4.304 1.00 63.53 86 PRO A N 1
ATOM 690 C CA . PRO A 1 86 ? 9.790 -2.070 -4.160 1.00 63.53 86 PRO A CA 1
ATOM 691 C C . PRO A 1 86 ? 9.789 -0.546 -4.323 1.00 63.53 86 PRO A C 1
ATOM 693 O O . PRO A 1 86 ? 9.370 -0.021 -5.352 1.00 63.53 86 PRO A O 1
ATOM 696 N N . SER A 1 87 ? 10.300 0.173 -3.325 1.00 60.47 87 SER A N 1
ATOM 697 C CA . SER A 1 87 ? 10.779 1.531 -3.554 1.00 60.47 87 SER A CA 1
ATOM 698 C C . SER A 1 87 ? 12.061 1.400 -4.362 1.00 60.47 87 SER A C 1
ATOM 700 O O . SER A 1 87 ? 13.124 1.081 -3.831 1.00 60.47 87 SER A O 1
ATOM 702 N N . LEU A 1 88 ? 11.943 1.561 -5.674 1.00 55.16 88 LEU A N 1
ATOM 703 C CA . LEU A 1 88 ? 13.081 1.706 -6.565 1.00 55.16 88 LEU A CA 1
ATOM 704 C C . LEU A 1 88 ? 12.800 2.890 -7.479 1.00 55.16 88 LEU A C 1
ATOM 706 O O . LEU A 1 88 ? 12.635 2.682 -8.678 1.00 55.16 88 LEU A O 1
ATOM 710 N N . VAL A 1 89 ? 12.777 4.073 -6.835 1.00 51.25 89 VAL A N 1
ATOM 711 C CA . VAL A 1 89 ? 12.475 5.462 -7.275 1.00 51.25 89 VAL A CA 1
ATOM 712 C C . VAL A 1 89 ? 11.049 5.812 -7.680 1.00 51.25 89 VAL A C 1
ATOM 714 O O . VAL A 1 89 ? 10.575 5.370 -8.752 1.00 51.25 89 VAL A O 1
#

Radius of gyration: 16.47 Å; Cα contacts (8 Å, |Δi|>4): 146; chains: 1; bounding box: 50×26×39 Å

Secondary structure (DSSP, 8-state):
-----HHHHHHHHHHHTT--HHHHHHHHT----EEEEEEES-EEEEETTEEEEE-TT-EEEE-TT--EEEE--SSS--EEEEEESS---

Mean predicted aligned error: 6.94 Å

pLDDT: mean 87.7, std 11.95, range [45.22, 98.25]

Sequence (89 aa):
MIHHHLGQTVLSYRKKNGMTIREFADYAGISTSLISQIERGQANVELEGKEYFLNEGDVVRIPPNVKHRFLNKSDEPNHILFVLTPSLV

Solvent-accessible surface area (backbone atoms only — not comparable to full-atom values): 5287 Å² total; per-residue (Å²): 133,89,81,81,55,63,44,60,54,44,41,51,53,34,58,75,69,72,43,52,74,63,57,45,26,60,73,70,74,44,68,59,29,38,40,36,34,29,74,36,50,56,41,33,39,33,47,78,90,44,79,43,82,40,50,54,75,40,74,50,79,42,58,62,92,62,54,69,48,79,44,76,89,62,98,64,84,58,42,69,50,78,46,61,32,75,76,53,111

Foldseek 3Di:
DDDDPQLVVLVCVCVVVVHDPVRVCVVVVWWFKKKKAWQDAKKWKQWPNDIDIDGHGDMDIGTPPTDMDIDDPDPDDTDMDIDTPPPSD

Nearest PDB structures (foldseek):
  6a55-assembly1_B  TM=9.291E-01  e=2.823E-03  Candidatus Pelagibacter ubique HTCC1062
  8awo-assembly1_A  TM=9.649E-01  e=7.012E-03  Thermotoga maritima
  8awo-assembly1_B  TM=9.675E-01  e=8.938E-03  Thermotoga maritima
  5tfz-assembly1_B  TM=9.241E-01  e=5.178E-03  Candidatus Pelagibacter ubique HTCC1062
  3cew-assembly1_A  TM=8.306E-01  e=4.873E-03  Bacteroides fragilis NCTC 9343